Protein AF-A0ABD5YTL6-F1 (afdb_monomer_lite)

Organism: NCBI:txid2934937

Sequence (130 aa):
MRYIGEPEEQNTIDDRTFVSEPALDWDETNDEDESTNGDKDNDEQEQEQYRLVRLHEAFDVPARSTGDGTVIWLRPEIGRVAIHCDGVLESREAVVKPYGPPLDHVPGISGATMGESGDVINIIDVTTIA

Secondary structure (DSSP, 8-state):
----PPPP------TT-EEPPP---S----------------------EEEEEEHHHHTT---S-SS--EEEEPPTTT-SEEEEES----------BPPPTTGGG-TTEEEEEE-TTS-EEEEE-TTT--

Radius of gyration: 21.16 Å; chains: 1; bounding box: 42×50×65 Å

Foldseek 3Di:
DDDDDDPPPQPPPDQFKDQPPPPPPPPDDDDDDDDDDDDPPPPPPPRLIAGEAEPCVLVVHDAPDPRDWDWDADDPVLHSYIYTGRDDDDDDDFDFDADDPPCNPPFQFRHWGADPVRDIGTDTDPSRSD

Structure (mmCIF, N/CA/C/O backbone):
data_AF-A0ABD5YTL6-F1
#
_entry.id   AF-A0ABD5YTL6-F1
#
loop_
_atom_site.group_PDB
_atom_site.id
_atom_site.type_symbol
_atom_site.label_atom_id
_atom_site.label_alt_id
_atom_site.label_comp_id
_atom_site.label_asym_id
_atom_site.label_entity_id
_atom_site.label_seq_id
_atom_site.pdbx_PDB_ins_code
_atom_site.Cartn_x
_atom_site.Cartn_y
_atom_site.Cartn_z
_atom_site.occupancy
_atom_site.B_iso_or_equiv
_atom_site.auth_seq_id
_atom_site.auth_comp_id
_atom_site.auth_asym_id
_atom_site.auth_atom_id
_atom_site.pdbx_PDB_model_num
ATOM 1 N N . MET A 1 1 ? -25.910 -39.868 24.355 1.00 39.09 1 MET A N 1
ATOM 2 C CA . MET A 1 1 ? -24.709 -39.061 24.652 1.00 39.09 1 MET A CA 1
ATOM 3 C C . MET A 1 1 ? -24.845 -37.737 23.918 1.00 39.09 1 MET A C 1
ATOM 5 O O . MET A 1 1 ? -25.005 -37.764 22.707 1.00 39.09 1 MET A O 1
ATOM 9 N N . ARG A 1 2 ? -24.881 -36.614 24.645 1.00 39.00 2 ARG A N 1
ATOM 10 C CA . ARG A 1 2 ? -24.836 -35.251 24.094 1.00 39.00 2 ARG A CA 1
ATOM 11 C C . ARG A 1 2 ? -23.372 -34.834 23.978 1.00 39.00 2 ARG A C 1
ATOM 13 O O . ARG A 1 2 ? -22.655 -34.944 24.965 1.00 39.00 2 ARG A O 1
ATOM 20 N N . TYR A 1 3 ? -22.989 -34.317 22.821 1.00 30.56 3 TYR A N 1
ATOM 21 C CA . TYR A 1 3 ? -21.951 -33.300 22.703 1.00 30.56 3 TYR A CA 1
ATOM 22 C C . TYR A 1 3 ? -22.361 -32.415 21.523 1.00 30.56 3 TYR A C 1
ATOM 24 O O . TYR A 1 3 ? -22.370 -32.862 20.379 1.00 30.56 3 TYR A O 1
ATOM 32 N N . ILE A 1 4 ? -22.844 -31.217 21.842 1.00 41.31 4 ILE A N 1
ATOM 33 C CA . ILE A 1 4 ? -22.989 -30.111 20.900 1.00 41.31 4 ILE A CA 1
ATOM 34 C C . ILE A 1 4 ? -21.684 -29.330 21.039 1.00 41.31 4 ILE A C 1
ATOM 36 O O . ILE A 1 4 ? -21.439 -28.738 22.082 1.00 41.31 4 ILE A O 1
ATOM 40 N N . GLY A 1 5 ? -20.793 -29.461 20.060 1.00 31.86 5 GLY A N 1
ATOM 41 C CA . GLY A 1 5 ? -19.661 -28.550 19.937 1.00 31.86 5 GLY A CA 1
ATOM 42 C C . GLY A 1 5 ? -20.204 -27.257 19.354 1.00 31.86 5 GLY A C 1
ATOM 43 O O . GLY A 1 5 ? -20.795 -27.280 18.275 1.00 31.86 5 GLY A O 1
ATOM 44 N N . GLU A 1 6 ? -20.095 -26.172 20.107 1.00 38.91 6 GLU A N 1
ATOM 45 C CA . GLU A 1 6 ? -20.385 -24.829 19.616 1.00 38.91 6 GLU A CA 1
ATOM 46 C C . GLU A 1 6 ? -19.403 -24.524 18.471 1.00 38.91 6 GLU A C 1
ATOM 48 O O . GLU A 1 6 ? -18.220 -24.853 18.601 1.00 38.91 6 GLU A O 1
ATOM 53 N N . PRO A 1 7 ? -19.850 -23.991 17.319 1.00 38.16 7 PRO A N 1
ATOM 54 C CA . PRO A 1 7 ? -18.913 -23.532 16.308 1.00 38.16 7 PRO A CA 1
ATOM 55 C C . PRO A 1 7 ? -18.171 -22.323 16.875 1.00 38.16 7 PRO A C 1
ATOM 57 O O . PRO A 1 7 ? -18.798 -21.343 17.271 1.00 38.16 7 PRO A O 1
ATOM 60 N N . GLU A 1 8 ? -16.846 -22.442 16.933 1.00 39.31 8 GLU A N 1
ATOM 61 C CA . GLU A 1 8 ? -15.927 -21.388 17.351 1.00 39.31 8 GLU A CA 1
ATOM 62 C C . GLU A 1 8 ? -16.274 -20.085 16.627 1.00 39.31 8 GLU A C 1
ATOM 64 O O . GLU A 1 8 ? -16.332 -20.045 15.392 1.00 39.31 8 GLU A O 1
ATOM 69 N N . GLU A 1 9 ? -16.550 -19.043 17.412 1.00 38.19 9 GLU A N 1
ATOM 70 C CA . GLU A 1 9 ? -16.760 -17.683 16.936 1.00 38.19 9 GLU A CA 1
ATOM 71 C C . GLU A 1 9 ? -15.495 -17.245 16.195 1.00 38.19 9 GLU A C 1
ATOM 73 O O . GLU A 1 9 ? -14.500 -16.827 16.785 1.00 38.19 9 GLU A O 1
ATOM 78 N N . GLN A 1 10 ? -15.513 -17.390 14.870 1.00 40.44 10 GLN A N 1
ATOM 79 C CA . GLN A 1 10 ? -14.553 -16.739 13.997 1.00 40.44 10 GLN A CA 1
ATOM 80 C C . GLN A 1 10 ? -14.724 -15.244 14.217 1.00 40.44 10 GLN A C 1
ATOM 82 O O . GLN A 1 10 ? -15.732 -14.664 13.804 1.00 40.44 10 GLN A O 1
ATOM 87 N N . ASN A 1 11 ? -13.746 -14.665 14.917 1.00 35.75 11 ASN A N 1
ATOM 88 C CA . ASN A 1 11 ? -13.578 -13.239 15.132 1.00 35.75 11 ASN A CA 1
ATOM 89 C C . ASN A 1 11 ? -13.544 -12.550 13.764 1.00 35.75 11 ASN A C 1
ATOM 91 O O . ASN A 1 11 ? -12.500 -12.405 13.130 1.00 35.75 11 ASN A O 1
ATOM 95 N N . THR A 1 12 ? -14.732 -12.218 13.271 1.00 40.44 12 THR A N 1
ATOM 96 C CA . THR A 1 12 ? -14.931 -11.458 12.051 1.00 40.44 12 THR A CA 1
ATOM 97 C C 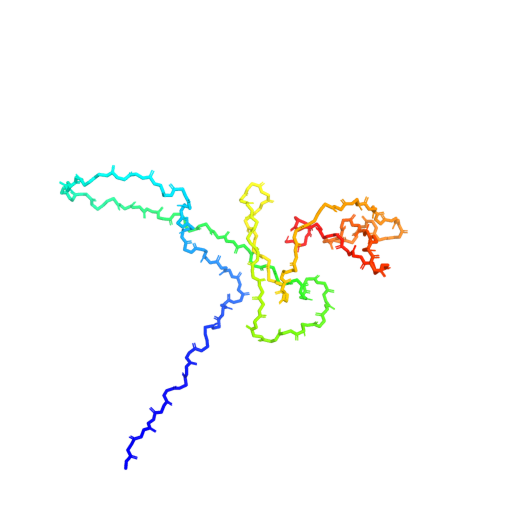. THR A 1 12 ? -14.497 -10.055 12.410 1.00 40.44 12 THR A C 1
ATOM 99 O O . THR A 1 12 ? -15.224 -9.332 13.083 1.00 40.44 12 THR A O 1
ATOM 102 N N . ILE A 1 13 ? -13.263 -9.717 12.046 1.00 50.19 13 ILE A N 1
ATOM 103 C CA . ILE A 1 13 ? -12.735 -8.368 12.195 1.00 50.19 13 ILE A CA 1
ATOM 104 C C . ILE A 1 13 ? -13.668 -7.445 11.400 1.00 50.19 13 ILE A C 1
ATOM 106 O O . ILE A 1 13 ? -13.694 -7.499 10.172 1.00 50.19 13 ILE A O 1
ATOM 110 N N . ASP A 1 14 ? -14.493 -6.679 12.117 1.00 45.34 14 ASP A N 1
ATOM 111 C CA . ASP A 1 14 ? -15.562 -5.857 11.550 1.00 45.34 14 ASP A CA 1
ATOM 112 C C . ASP A 1 14 ? -14.978 -4.733 10.671 1.00 45.34 14 ASP A C 1
ATOM 114 O O . ASP A 1 14 ? -14.021 -4.039 11.021 1.00 45.34 14 ASP A O 1
ATOM 118 N N . ASP A 1 15 ? -15.533 -4.598 9.470 1.00 49.56 15 ASP A N 1
ATOM 119 C CA . ASP A 1 15 ? -14.794 -4.254 8.248 1.00 49.56 15 ASP A CA 1
ATOM 120 C C . ASP A 1 15 ? -14.650 -2.749 7.957 1.00 49.56 15 ASP A C 1
ATOM 122 O O . ASP A 1 15 ? -14.483 -2.346 6.807 1.00 49.56 15 ASP A O 1
ATOM 126 N N . ARG A 1 16 ? -14.817 -1.863 8.948 1.00 47.94 16 ARG A N 1
ATOM 127 C CA . ARG A 1 16 ? -14.953 -0.419 8.642 1.00 47.94 16 ARG A CA 1
ATOM 128 C C . ARG A 1 16 ? -14.173 0.539 9.517 1.00 47.94 16 ARG A C 1
ATOM 130 O O . ARG A 1 16 ? -13.888 1.651 9.075 1.00 47.94 16 ARG A O 1
ATOM 137 N N . THR A 1 17 ? -13.811 0.160 10.732 1.00 49.75 17 THR A N 1
ATOM 138 C CA . THR A 1 17 ? -13.020 0.996 11.642 1.00 49.75 17 THR A CA 1
ATOM 139 C C . THR A 1 17 ? -12.480 0.077 12.718 1.00 49.75 17 THR A C 1
ATOM 141 O O . THR A 1 17 ? -13.267 -0.533 13.436 1.00 49.75 17 THR A O 1
ATOM 144 N N . PHE A 1 18 ? -11.158 -0.043 12.818 1.00 52.06 18 PHE A N 1
ATOM 145 C CA . PHE A 1 18 ? -10.565 -0.819 13.896 1.00 52.06 18 PHE A CA 1
ATOM 146 C C . PHE A 1 18 ? -10.195 0.150 15.016 1.00 52.06 18 PHE A C 1
ATOM 148 O O . PHE A 1 18 ? -9.409 1.080 14.817 1.00 52.06 18 PHE A O 1
ATOM 155 N N . VAL A 1 19 ? -10.808 -0.043 16.180 1.00 49.41 19 VAL A N 1
ATOM 15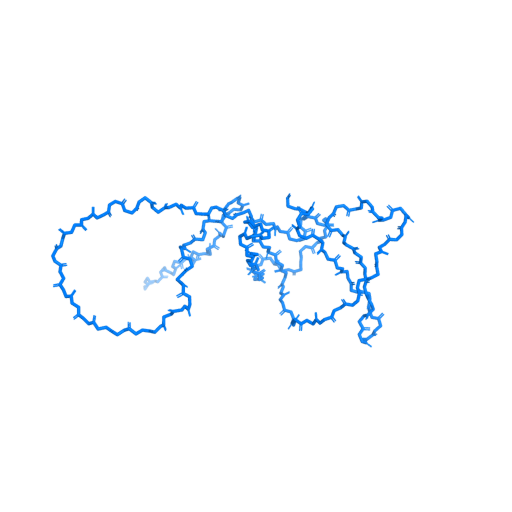6 C CA . VAL A 1 19 ? -10.395 0.634 17.407 1.00 49.41 19 VAL A CA 1
ATOM 157 C C . VAL A 1 19 ? -9.251 -0.198 17.955 1.00 49.41 19 VAL A C 1
ATOM 159 O O . VAL A 1 19 ? -9.460 -1.338 18.362 1.00 49.41 19 VAL A O 1
ATOM 162 N N . SER A 1 20 ? -8.028 0.319 17.895 1.00 45.56 20 SER A N 1
ATOM 163 C CA . SER A 1 20 ? -6.960 -0.267 18.695 1.00 45.56 20 SER A CA 1
ATOM 164 C C . SER A 1 20 ? -7.355 -0.085 20.159 1.00 45.56 20 SER A C 1
ATOM 166 O O . SER A 1 20 ? -7.533 1.052 20.599 1.00 45.56 20 SER A O 1
ATOM 168 N N . GLU A 1 21 ? -7.492 -1.182 20.911 1.00 48.56 21 GLU A N 1
ATOM 169 C CA . GLU A 1 21 ? -7.253 -1.119 22.357 1.00 48.56 21 GLU A CA 1
ATOM 170 C C . GLU A 1 21 ? -5.925 -0.376 22.544 1.00 48.56 21 GLU A C 1
ATOM 172 O O . GLU A 1 21 ? -5.019 -0.602 21.729 1.00 48.56 21 GLU A O 1
ATOM 177 N N . PRO A 1 22 ? -5.834 0.566 23.504 1.00 38.31 22 PRO A N 1
ATOM 178 C CA . PRO A 1 22 ? -4.664 1.420 23.641 1.00 38.31 22 PRO A CA 1
ATOM 179 C C . PRO A 1 22 ? -3.454 0.507 23.618 1.00 38.31 22 PRO A C 1
ATOM 181 O O . PRO A 1 22 ? -3.373 -0.425 24.421 1.00 38.31 22 PRO A O 1
ATOM 184 N N . ALA A 1 23 ? -2.598 0.691 22.610 1.00 46.34 23 ALA A N 1
ATOM 185 C CA . ALA A 1 23 ? -1.383 -0.082 22.504 1.00 46.34 23 ALA A CA 1
ATOM 186 C C . ALA A 1 23 ? -0.692 0.100 23.849 1.00 46.34 23 ALA A C 1
ATOM 188 O O . ALA A 1 23 ? -0.297 1.221 24.168 1.00 46.34 23 ALA A O 1
ATOM 189 N N . LEU A 1 24 ? -0.663 -0.963 24.663 1.00 42.59 24 LEU A N 1
ATOM 190 C CA . LEU A 1 24 ? 0.145 -0.990 25.868 1.00 42.59 24 LEU A CA 1
ATOM 191 C C . LEU A 1 24 ? 1.516 -0.534 25.405 1.00 42.59 24 LEU A C 1
ATOM 193 O O . LEU A 1 24 ? 2.115 -1.159 24.526 1.00 42.59 24 LEU A O 1
ATOM 197 N N . ASP A 1 25 ? 1.901 0.638 25.891 1.00 41.91 25 ASP A N 1
ATOM 198 C CA . ASP A 1 25 ? 3.180 1.248 25.621 1.00 41.91 25 ASP A CA 1
ATOM 199 C C . ASP A 1 25 ? 4.228 0.184 25.948 1.00 41.91 25 ASP A C 1
ATOM 201 O O . ASP A 1 25 ? 4.349 -0.242 27.093 1.00 41.91 25 ASP A O 1
ATOM 205 N N . TRP A 1 26 ? 4.928 -0.340 24.936 1.00 46.16 26 TRP A N 1
ATOM 206 C CA . TRP A 1 26 ? 5.927 -1.405 25.124 1.00 46.16 26 TRP A CA 1
ATOM 207 C C . TRP A 1 26 ? 7.196 -0.894 25.837 1.00 46.16 26 TRP A C 1
ATOM 209 O O . TRP A 1 26 ? 8.235 -1.553 25.807 1.00 46.16 26 TRP A O 1
ATOM 219 N N . ASP A 1 27 ? 7.109 0.256 26.503 1.00 39.00 27 ASP A N 1
ATOM 220 C CA . ASP A 1 27 ? 8.110 0.827 27.395 1.00 39.00 27 ASP A CA 1
ATOM 221 C C . ASP A 1 27 ? 7.784 0.493 28.866 1.00 39.00 27 ASP A C 1
ATOM 223 O O . ASP A 1 27 ? 7.821 1.337 29.755 1.00 39.00 27 ASP A O 1
ATOM 227 N N . GLU A 1 28 ? 7.455 -0.763 29.178 1.00 55.84 28 GLU A N 1
ATOM 228 C CA . GLU A 1 28 ? 7.427 -1.187 30.580 1.00 55.84 28 GLU A CA 1
ATOM 229 C C . GLU A 1 28 ? 8.830 -1.604 31.023 1.00 55.84 28 GLU A C 1
ATOM 231 O O . GLU A 1 28 ? 9.282 -2.712 30.732 1.00 55.84 28 GLU A O 1
ATOM 236 N N . THR A 1 29 ? 9.503 -0.768 31.821 1.00 48.47 29 THR A N 1
ATOM 237 C CA . THR A 1 29 ? 10.114 -1.276 33.063 1.00 48.47 29 THR A CA 1
ATOM 238 C C . THR A 1 29 ? 10.317 -0.172 34.107 1.00 48.47 29 THR A C 1
ATOM 240 O O . THR A 1 29 ? 11.087 0.761 33.875 1.00 48.47 29 THR A O 1
ATOM 243 N N . ASN A 1 30 ? 9.671 -0.328 35.269 1.00 40.53 30 ASN A N 1
ATOM 244 C CA . ASN A 1 30 ? 10.196 -0.236 36.652 1.00 40.53 30 ASN A CA 1
ATOM 245 C C . ASN A 1 30 ? 9.033 0.151 37.591 1.00 40.53 30 ASN A C 1
ATOM 247 O O . ASN A 1 30 ? 8.451 1.220 37.446 1.00 40.53 30 ASN A O 1
ATOM 251 N N . ASP A 1 31 ? 8.510 -0.794 38.375 1.00 52.97 31 ASP A N 1
ATOM 252 C CA . ASP A 1 31 ? 8.911 -1.106 39.767 1.00 52.97 31 ASP A CA 1
ATOM 253 C C . ASP A 1 31 ? 8.593 0.029 40.760 1.00 52.97 31 ASP A C 1
ATOM 255 O O . ASP A 1 31 ? 9.339 0.997 40.868 1.00 52.97 31 ASP A O 1
ATOM 259 N N . GLU A 1 32 ? 7.462 -0.095 41.467 1.00 47.88 32 GLU A N 1
ATOM 260 C CA . GLU A 1 32 ? 7.350 -0.221 42.936 1.00 47.88 32 GLU A CA 1
ATOM 261 C C . GLU A 1 32 ? 5.892 0.042 43.381 1.00 47.88 32 GLU A C 1
ATOM 263 O O . GLU A 1 32 ? 5.258 1.026 43.003 1.00 47.88 32 GLU A O 1
ATOM 268 N N . ASP A 1 33 ? 5.353 -0.888 44.177 1.00 54.91 33 ASP A N 1
ATOM 269 C CA . ASP A 1 33 ? 4.028 -0.842 44.802 1.00 54.91 33 ASP A CA 1
ATOM 270 C C . ASP A 1 33 ? 3.804 0.435 45.635 1.00 54.91 33 ASP A C 1
ATOM 272 O O . ASP A 1 33 ? 4.469 0.640 46.651 1.00 54.91 33 ASP A O 1
ATOM 276 N N . GLU A 1 34 ? 2.749 1.200 45.338 1.00 44.84 34 GLU A N 1
ATOM 277 C CA . GLU A 1 34 ? 2.068 1.995 46.365 1.00 44.84 34 GLU A CA 1
ATOM 278 C C . GLU A 1 34 ? 0.550 2.006 46.135 1.00 44.84 34 GLU A C 1
ATOM 280 O O . GLU A 1 34 ? 0.008 2.693 45.270 1.00 44.84 34 GLU A O 1
ATOM 285 N N . SER A 1 35 ? -0.161 1.216 46.946 1.00 51.09 35 SER A N 1
ATOM 286 C CA . SER A 1 35 ? -1.617 1.294 47.051 1.00 51.09 35 SER A CA 1
ATOM 287 C C . SER A 1 35 ? -2.025 2.674 47.561 1.00 51.09 35 SER A C 1
ATOM 289 O O . SER A 1 35 ? -1.875 2.966 48.748 1.00 51.09 35 SER A O 1
ATOM 291 N N . THR A 1 36 ? -2.632 3.485 46.696 1.00 42.06 36 THR A N 1
ATOM 292 C CA . THR A 1 36 ? -3.452 4.618 47.126 1.00 42.06 36 THR A CA 1
ATOM 293 C C . THR A 1 36 ? -4.879 4.505 46.607 1.00 42.06 36 THR A C 1
ATOM 295 O O . THR A 1 36 ? -5.196 3.942 45.564 1.00 42.06 36 THR A O 1
ATOM 298 N N . ASN A 1 37 ? -5.754 4.939 47.496 1.00 43.53 37 ASN A N 1
ATOM 299 C CA . ASN A 1 37 ? -7.177 4.713 47.552 1.00 43.53 37 ASN A CA 1
ATOM 300 C C . ASN A 1 37 ? -7.905 5.669 46.595 1.00 43.53 37 ASN A C 1
ATOM 302 O O . ASN A 1 37 ? -7.787 6.875 46.761 1.00 43.53 37 ASN A O 1
ATOM 306 N N . GLY A 1 38 ? -8.680 5.106 45.666 1.00 49.28 38 GLY A N 1
ATOM 307 C CA . GLY A 1 38 ? -9.840 5.695 44.990 1.00 49.28 38 GLY A CA 1
ATOM 308 C C . GLY A 1 38 ? -9.813 7.182 44.627 1.00 49.28 38 GLY A C 1
ATOM 309 O O . GLY A 1 38 ? -10.318 7.995 45.391 1.00 49.28 38 GLY A O 1
ATOM 310 N N . ASP A 1 39 ? -9.474 7.465 43.374 1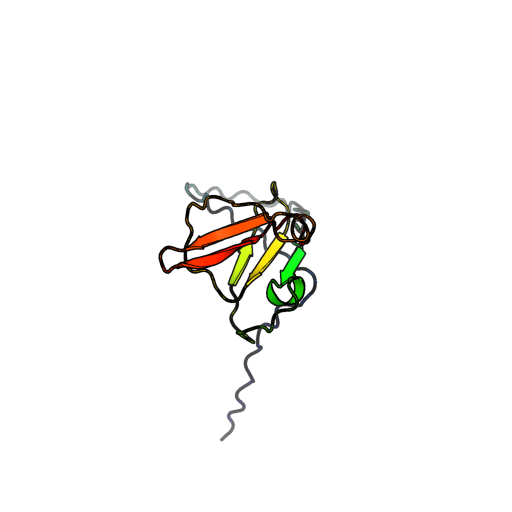.00 45.16 39 ASP A N 1
ATOM 311 C CA . ASP A 1 39 ? -10.292 8.338 42.538 1.00 45.16 39 ASP A CA 1
ATOM 312 C C . ASP A 1 39 ? -10.569 7.574 41.242 1.00 45.16 39 ASP A C 1
ATOM 314 O O . ASP A 1 39 ? -9.670 7.012 40.620 1.00 45.16 39 ASP A O 1
ATOM 318 N N . LYS A 1 40 ? -11.848 7.430 40.890 1.00 54.41 40 LYS A N 1
ATOM 319 C CA . LYS A 1 40 ? -12.217 6.931 39.564 1.00 54.41 40 LYS A CA 1
ATOM 320 C C . LYS A 1 40 ? -12.049 8.113 38.633 1.00 54.41 40 LYS A C 1
ATOM 322 O O . LYS A 1 40 ? -13.023 8.819 38.372 1.00 54.41 40 LYS A O 1
ATOM 327 N N . ASP A 1 41 ? -10.816 8.331 38.204 1.00 49.75 41 ASP A N 1
ATOM 328 C CA . ASP A 1 41 ? -10.554 9.183 37.067 1.00 49.75 41 ASP A CA 1
ATOM 329 C C . ASP A 1 41 ? -11.370 8.622 35.906 1.00 49.75 41 ASP A C 1
ATOM 331 O O . ASP A 1 41 ? -11.284 7.454 35.520 1.00 49.75 41 ASP A O 1
ATOM 335 N N . ASN A 1 42 ? -12.298 9.452 35.443 1.00 49.84 42 ASN A N 1
ATOM 336 C CA . ASN A 1 42 ? -12.957 9.267 34.172 1.00 49.84 42 ASN A CA 1
ATOM 337 C C . ASN A 1 42 ? -11.879 9.535 33.123 1.00 49.84 42 ASN A C 1
ATOM 339 O O . ASN A 1 42 ? -11.811 10.635 32.579 1.00 49.84 42 ASN A O 1
ATOM 343 N N . ASP A 1 43 ? -10.993 8.558 32.928 1.00 52.38 43 ASP A N 1
ATOM 344 C CA . ASP A 1 43 ? -10.148 8.476 31.752 1.00 52.38 43 ASP A CA 1
ATOM 345 C C . ASP A 1 43 ? -11.114 8.339 30.581 1.00 52.38 43 ASP A C 1
ATOM 347 O O . ASP A 1 43 ? -11.568 7.246 30.227 1.00 52.38 43 ASP A O 1
ATOM 351 N N . GLU A 1 44 ? -11.509 9.487 30.035 1.00 50.44 44 GLU A N 1
ATOM 352 C CA . GLU A 1 44 ? -12.095 9.610 28.715 1.00 50.44 44 GLU A CA 1
ATOM 353 C C . GLU A 1 44 ? -11.047 9.051 27.758 1.00 50.44 44 GLU A C 1
ATOM 355 O O . GLU A 1 44 ? -10.216 9.779 27.228 1.00 50.44 44 GLU A O 1
ATOM 360 N N . GLN A 1 45 ? -11.019 7.722 27.625 1.00 52.19 45 GLN A N 1
ATOM 361 C CA . GLN A 1 45 ? -10.110 7.047 26.725 1.00 52.19 45 GLN A CA 1
ATOM 362 C C . GLN A 1 45 ? -10.444 7.560 25.334 1.00 52.19 45 GLN A C 1
ATOM 364 O O . GLN A 1 45 ? -11.481 7.211 24.759 1.00 52.19 45 GLN A O 1
ATOM 369 N N . GLU A 1 46 ? -9.600 8.455 24.830 1.00 53.75 46 GLU A N 1
ATOM 370 C CA . GLU A 1 46 ? -9.656 8.920 23.461 1.00 53.75 46 GLU A CA 1
ATOM 371 C C . GLU A 1 46 ? -9.435 7.681 22.598 1.00 53.75 46 GLU A C 1
ATOM 373 O O . GLU A 1 46 ? -8.318 7.201 22.431 1.00 53.75 46 GLU A O 1
ATOM 378 N N . GLN A 1 47 ? -10.532 7.091 22.121 1.00 58.94 47 GLN A N 1
ATOM 379 C CA . GLN A 1 47 ? -10.479 5.968 21.199 1.00 58.94 47 GLN A CA 1
ATOM 380 C C . GLN A 1 47 ? -9.826 6.480 19.921 1.00 58.94 47 GLN A C 1
ATOM 382 O O . GLN A 1 47 ? -10.467 7.115 19.080 1.00 58.94 47 GLN A O 1
ATOM 387 N N . GLU A 1 48 ? -8.527 6.250 19.798 1.00 68.38 48 GLU A N 1
ATOM 388 C CA . GLU A 1 48 ? -7.769 6.631 18.624 1.00 68.38 48 GLU A CA 1
ATOM 389 C C . GLU A 1 48 ? -8.184 5.715 17.471 1.00 68.38 48 GLU A C 1
ATOM 391 O O . GLU A 1 48 ? -7.799 4.552 17.381 1.00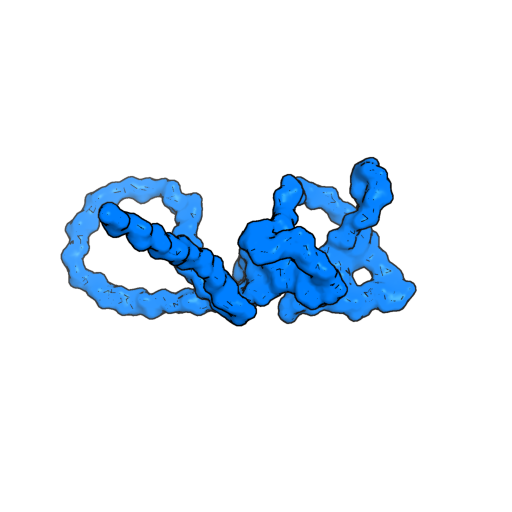 68.38 48 GLU A O 1
ATOM 396 N N . GLN A 1 49 ? -9.049 6.233 16.599 1.00 76.88 49 GLN A N 1
ATOM 397 C CA . GLN A 1 49 ? -9.583 5.469 15.478 1.00 76.88 49 GLN A CA 1
ATOM 398 C C . GLN A 1 49 ? -8.532 5.337 14.377 1.00 76.88 49 GLN A C 1
ATOM 400 O O . GLN A 1 49 ? -8.054 6.341 13.839 1.00 76.88 49 GLN A O 1
ATOM 405 N N . TYR A 1 50 ? -8.221 4.097 14.001 1.00 83.75 50 TYR A N 1
ATOM 406 C CA . TYR A 1 50 ? -7.403 3.795 12.833 1.00 83.75 50 TYR A CA 1
ATOM 407 C C . TYR A 1 50 ? -8.296 3.419 11.649 1.00 83.75 50 TYR A C 1
ATOM 409 O O . TYR A 1 50 ? -9.209 2.592 11.751 1.00 83.75 50 TYR A O 1
ATOM 417 N N . ARG A 1 51 ? -8.011 4.011 10.486 1.00 86.50 51 ARG A N 1
ATOM 418 C CA . ARG A 1 51 ? -8.614 3.588 9.218 1.00 86.50 51 ARG A CA 1
ATOM 419 C C . ARG A 1 51 ? -7.956 2.283 8.781 1.00 86.50 51 ARG A C 1
ATOM 421 O O . ARG A 1 51 ? -6.754 2.268 8.535 1.00 86.50 51 ARG A O 1
ATOM 428 N N . LEU A 1 52 ? -8.734 1.214 8.641 1.00 87.75 52 LEU A N 1
ATOM 429 C CA . LEU A 1 52 ? -8.248 -0.040 8.068 1.00 87.75 52 LEU A CA 1
ATOM 430 C C . LEU A 1 52 ? -8.304 0.031 6.536 1.00 87.75 52 LEU A C 1
ATOM 432 O O . LEU A 1 52 ? -9.369 0.238 5.963 1.00 87.75 52 LEU A O 1
ATOM 436 N N . VAL A 1 53 ? -7.162 -0.156 5.879 1.00 89.19 53 VAL A N 1
ATOM 437 C CA . VAL A 1 53 ? -7.030 -0.234 4.421 1.00 89.19 53 VAL A CA 1
ATOM 438 C C . VAL A 1 53 ? -6.670 -1.664 4.038 1.00 89.19 53 VAL A C 1
ATOM 440 O O . VAL A 1 53 ? -5.617 -2.180 4.418 1.00 89.19 53 VAL A O 1
ATOM 443 N N . ARG A 1 54 ? -7.534 -2.315 3.256 1.00 88.12 54 ARG A N 1
ATOM 444 C CA . ARG A 1 54 ? -7.267 -3.638 2.683 1.00 88.12 54 ARG A CA 1
ATOM 445 C C . ARG A 1 54 ? -6.486 -3.480 1.386 1.00 88.12 54 ARG A C 1
ATOM 447 O O . ARG A 1 54 ? -7.012 -2.973 0.400 1.00 88.12 54 ARG A O 1
ATOM 454 N N . LEU A 1 55 ? -5.234 -3.938 1.371 1.00 89.44 55 LEU A N 1
ATOM 455 C CA . LEU A 1 55 ? -4.335 -3.713 0.237 1.00 89.44 55 LEU A CA 1
ATOM 456 C C . LEU A 1 55 ? -4.861 -4.331 -1.065 1.00 89.44 55 LEU A C 1
ATOM 458 O O . LEU A 1 55 ? -4.726 -3.741 -2.133 1.00 89.44 55 LEU A O 1
ATOM 462 N N . HIS A 1 56 ? -5.486 -5.507 -0.969 1.00 88.62 56 HIS A N 1
ATOM 463 C CA . HIS A 1 56 ? -6.046 -6.191 -2.130 1.00 88.62 56 HIS A CA 1
ATOM 464 C C . HIS A 1 56 ? -7.219 -5.419 -2.754 1.00 88.62 56 HIS A C 1
ATOM 466 O O . HIS A 1 56 ? -7.304 -5.322 -3.972 1.00 88.62 56 HIS A O 1
ATOM 472 N N . GLU A 1 57 ? -8.081 -4.811 -1.933 1.00 89.00 57 GLU A N 1
ATOM 473 C CA . GLU A 1 57 ? -9.202 -3.991 -2.412 1.00 89.00 57 GLU A CA 1
ATOM 474 C C . GLU A 1 57 ? -8.714 -2.671 -2.992 1.00 89.00 57 GLU A C 1
ATOM 476 O O . GLU A 1 57 ? -9.145 -2.270 -4.069 1.00 89.00 57 GLU A O 1
ATOM 481 N N . ALA A 1 58 ? -7.773 -2.020 -2.307 1.00 88.69 58 ALA A N 1
ATOM 482 C CA . ALA A 1 58 ? -7.255 -0.725 -2.721 1.00 88.69 58 ALA A CA 1
ATOM 483 C C . ALA A 1 58 ? -6.540 -0.767 -4.084 1.00 88.69 58 ALA A C 1
ATOM 485 O O . ALA A 1 58 ? -6.537 0.226 -4.809 1.00 88.69 58 ALA A O 1
ATOM 486 N N . PHE A 1 59 ? -5.970 -1.919 -4.449 1.00 88.00 59 PHE A N 1
ATOM 487 C CA . PHE A 1 59 ? -5.315 -2.140 -5.740 1.00 88.00 59 PHE A CA 1
ATOM 488 C C . PHE A 1 59 ? -6.127 -2.978 -6.734 1.00 88.00 59 PHE A C 1
ATOM 490 O O . PHE A 1 59 ? -5.601 -3.303 -7.797 1.00 88.00 59 PHE A O 1
ATOM 497 N N . ASP A 1 60 ? -7.379 -3.322 -6.414 1.00 88.56 60 ASP A N 1
ATOM 498 C CA . ASP A 1 60 ? -8.238 -4.188 -7.239 1.00 88.56 60 ASP A CA 1
ATOM 499 C C . ASP A 1 60 ? -7.537 -5.495 -7.666 1.00 88.56 60 ASP A C 1
ATOM 501 O O . ASP A 1 60 ? -7.578 -5.935 -8.817 1.00 88.56 60 ASP A O 1
ATOM 505 N N . VAL A 1 61 ? -6.829 -6.115 -6.719 1.00 86.94 61 VAL A N 1
ATOM 506 C CA . VAL A 1 61 ? -6.162 -7.405 -6.913 1.00 86.94 61 VAL A CA 1
ATOM 507 C C . VAL A 1 61 ? -6.897 -8.499 -6.140 1.00 86.94 61 VAL A C 1
ATOM 509 O O . VAL A 1 61 ? -7.428 -8.257 -5.055 1.00 86.94 61 VAL A O 1
ATOM 512 N N . PRO A 1 62 ? -6.943 -9.736 -6.662 1.00 85.50 62 PRO A N 1
ATOM 513 C CA . PRO A 1 62 ? -7.587 -10.830 -5.954 1.00 85.50 62 PRO A CA 1
ATOM 514 C C . PRO A 1 62 ? -6.840 -11.132 -4.651 1.00 85.50 62 PRO A C 1
ATOM 516 O O . PRO A 1 62 ? -5.623 -11.332 -4.661 1.00 85.50 62 PRO A O 1
ATOM 519 N N . ALA A 1 63 ? -7.578 -11.213 -3.543 1.00 78.38 63 ALA A N 1
ATOM 520 C CA . ALA A 1 63 ? -7.032 -11.671 -2.271 1.00 78.38 63 ALA A CA 1
ATOM 521 C C . ALA A 1 63 ? -6.497 -13.104 -2.415 1.00 78.38 63 ALA A C 1
ATOM 523 O O . ALA A 1 63 ? -7.177 -13.973 -2.973 1.00 78.38 63 ALA A O 1
ATOM 524 N N . ARG A 1 64 ? -5.282 -13.365 -1.916 1.00 70.44 64 ARG A N 1
ATOM 525 C CA . ARG A 1 64 ? -4.713 -14.723 -1.905 1.00 70.44 64 ARG A CA 1
ATOM 526 C C . ARG A 1 64 ? -5.144 -15.537 -0.686 1.00 70.44 64 ARG A C 1
ATOM 528 O O . ARG A 1 64 ? -5.171 -16.761 -0.782 1.00 70.44 64 ARG A O 1
ATOM 535 N N . SER A 1 65 ? -5.480 -14.880 0.425 1.00 63.84 65 SER A N 1
ATOM 536 C CA . SER A 1 65 ? -5.914 -15.501 1.683 1.00 63.84 65 SER A CA 1
ATOM 537 C C . SER A 1 65 ? -7.289 -14.967 2.094 1.00 63.84 65 SER A C 1
ATOM 539 O O . SER A 1 65 ? -7.527 -13.764 2.052 1.00 63.84 65 SER A O 1
ATOM 541 N N . THR A 1 66 ? -8.212 -15.859 2.468 1.00 58.53 66 THR A N 1
ATOM 542 C CA . THR A 1 66 ? -9.579 -15.505 2.910 1.00 58.53 66 THR A CA 1
ATOM 543 C C . THR A 1 66 ? -9.704 -15.428 4.440 1.00 58.53 66 THR A C 1
ATOM 545 O O . THR A 1 66 ? -10.800 -15.191 4.932 1.00 58.53 66 THR A O 1
ATOM 548 N N . GLY A 1 67 ? -8.624 -15.624 5.209 1.00 56.62 67 GLY A N 1
ATOM 549 C CA . GLY A 1 67 ? -8.738 -15.733 6.675 1.00 56.62 67 GLY A CA 1
ATOM 550 C C . GLY A 1 67 ? -7.554 -15.224 7.491 1.00 56.62 67 GLY A C 1
ATOM 551 O O . GLY A 1 67 ? -7.778 -14.611 8.527 1.00 56.62 67 GLY A O 1
ATOM 552 N N . ASP A 1 68 ? -6.322 -15.381 7.002 1.00 67.62 68 ASP A N 1
ATOM 553 C CA . ASP A 1 68 ? -5.121 -15.060 7.782 1.00 67.62 68 ASP A CA 1
ATOM 554 C C . ASP A 1 68 ? -4.278 -14.041 7.011 1.00 67.62 68 ASP A C 1
ATOM 556 O O . ASP A 1 68 ? -3.436 -14.407 6.189 1.00 67.62 68 ASP A O 1
ATOM 560 N N . GLY A 1 69 ? -4.575 -12.757 7.194 1.00 76.88 69 GLY A N 1
ATOM 561 C CA . GLY A 1 69 ? -3.741 -11.655 6.719 1.00 76.88 69 GLY A CA 1
ATOM 562 C C . GLY A 1 69 ? -2.995 -10.997 7.876 1.00 76.88 69 GLY A C 1
ATOM 563 O O . GLY A 1 69 ? -3.336 -11.164 9.045 1.00 76.88 69 GLY A O 1
ATOM 564 N N . THR A 1 70 ? -1.949 -10.240 7.565 1.00 87.31 70 THR A N 1
ATOM 565 C CA . THR A 1 70 ? -1.204 -9.444 8.546 1.00 87.31 70 THR A CA 1
ATOM 566 C C . THR A 1 70 ? -1.674 -7.995 8.510 1.00 87.31 70 THR A C 1
ATOM 568 O O . THR A 1 70 ? -1.749 -7.394 7.436 1.00 87.31 70 THR A O 1
ATOM 571 N N . VAL A 1 71 ? -1.945 -7.419 9.685 1.00 89.50 71 VAL A N 1
ATOM 572 C CA . VAL A 1 71 ? -2.251 -5.991 9.840 1.00 89.50 71 VAL A CA 1
ATOM 573 C C . VAL A 1 71 ? -0.999 -5.237 10.286 1.00 89.50 71 VAL A C 1
ATOM 575 O O . VAL A 1 71 ? -0.389 -5.575 11.298 1.00 89.50 71 VAL A O 1
ATOM 578 N N . ILE A 1 72 ? -0.620 -4.211 9.527 1.00 89.19 72 ILE A N 1
ATOM 579 C CA . ILE A 1 72 ? 0.510 -3.322 9.809 1.00 89.19 72 ILE A CA 1
ATOM 580 C C . ILE A 1 72 ? -0.036 -1.975 10.272 1.00 89.19 72 ILE A C 1
ATOM 582 O O . ILE A 1 72 ? -0.800 -1.336 9.552 1.00 89.19 72 ILE A O 1
ATOM 586 N N . TRP A 1 73 ? 0.387 -1.523 11.447 1.00 88.94 73 TRP A N 1
ATOM 587 C CA . TRP A 1 73 ? -0.009 -0.236 12.012 1.00 88.94 73 TRP A CA 1
ATOM 588 C C . TRP A 1 73 ? 0.998 0.837 11.619 1.00 88.94 73 TRP A C 1
ATOM 590 O O . TRP A 1 73 ? 2.198 0.686 11.863 1.00 88.94 73 TRP A O 1
ATOM 600 N N . LEU A 1 74 ? 0.525 1.918 11.002 1.00 86.81 74 LEU A N 1
ATOM 601 C CA . LEU A 1 74 ? 1.361 3.092 10.794 1.00 86.81 74 LEU A CA 1
ATOM 602 C C . LEU A 1 74 ? 1.421 3.915 12.073 1.00 86.81 74 LEU A C 1
ATOM 604 O O . LEU A 1 74 ? 0.458 3.992 12.835 1.00 86.81 74 LEU A O 1
ATOM 608 N N . ARG A 1 75 ? 2.569 4.555 12.290 1.00 84.06 75 ARG A N 1
ATOM 609 C CA . ARG A 1 75 ?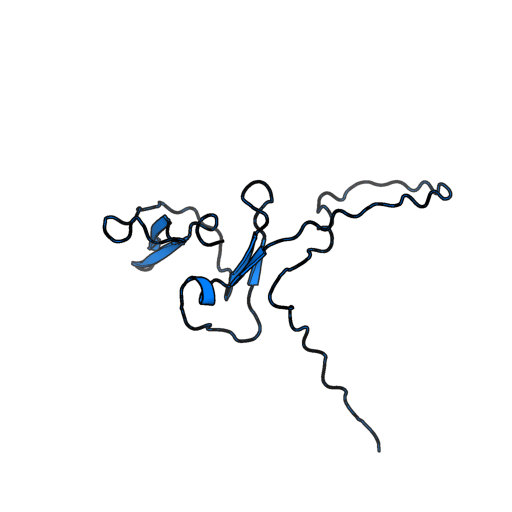 2.715 5.488 13.402 1.00 84.06 75 ARG A CA 1
ATOM 610 C C . ARG A 1 75 ? 1.779 6.689 13.194 1.00 84.06 75 ARG A C 1
ATOM 612 O O . ARG A 1 75 ? 1.647 7.149 12.051 1.00 84.06 75 ARG A O 1
ATOM 619 N N . PRO A 1 76 ? 1.165 7.226 14.260 1.00 82.88 76 PRO A N 1
ATOM 620 C CA . PRO A 1 76 ? 0.163 8.284 14.152 1.00 82.88 76 PRO A CA 1
ATOM 621 C C . PRO A 1 76 ? 0.682 9.557 13.466 1.00 82.88 76 PRO A C 1
ATOM 623 O O . PRO A 1 76 ? -0.111 10.271 12.857 1.00 82.88 76 PRO A O 1
ATOM 626 N N . GLU A 1 77 ? 1.994 9.823 13.485 1.00 83.75 77 GLU A N 1
ATOM 627 C CA . GLU A 1 77 ? 2.607 10.977 12.811 1.00 83.75 77 GLU A CA 1
ATOM 628 C C . GLU A 1 77 ? 2.610 10.852 11.279 1.00 83.75 77 GLU A C 1
ATOM 630 O O . GLU A 1 77 ? 2.652 11.860 10.577 1.00 83.75 77 GLU A O 1
ATOM 635 N N . ILE A 1 78 ? 2.578 9.621 10.757 1.00 79.50 78 ILE A N 1
ATOM 636 C CA . ILE A 1 78 ? 2.493 9.318 9.317 1.00 79.50 78 ILE A CA 1
ATOM 637 C C . ILE A 1 78 ? 1.021 9.214 8.892 1.00 79.50 78 ILE A C 1
ATOM 639 O O . ILE A 1 78 ? 0.664 9.535 7.759 1.00 79.50 78 ILE A O 1
ATOM 643 N N . GLY A 1 79 ? 0.165 8.789 9.819 1.00 81.25 79 GLY A N 1
ATOM 644 C CA . GLY A 1 79 ? -1.279 8.717 9.668 1.00 81.25 79 GLY A CA 1
ATOM 645 C C . GLY A 1 79 ? -1.860 7.611 10.542 1.00 81.25 79 GLY A C 1
ATOM 646 O O . GLY A 1 79 ? -1.235 6.574 10.748 1.00 81.25 79 GLY A O 1
ATOM 647 N N . ARG A 1 80 ? -3.088 7.806 11.034 1.00 86.50 80 ARG A N 1
ATOM 648 C CA . ARG A 1 80 ? -3.833 6.783 11.787 1.00 86.50 80 ARG A CA 1
ATOM 649 C C . ARG A 1 80 ? -4.431 5.748 10.831 1.00 86.50 80 ARG A C 1
ATOM 651 O O . ARG A 1 80 ? -5.638 5.717 10.593 1.00 86.50 80 ARG A O 1
ATOM 658 N N . VAL A 1 81 ? -3.562 4.947 10.219 1.00 87.69 81 VAL A N 1
ATOM 659 C CA . VAL A 1 81 ? -3.917 3.941 9.211 1.00 87.69 81 VAL A CA 1
ATOM 660 C C . VAL A 1 81 ? -3.360 2.579 9.615 1.00 87.69 81 VAL A C 1
ATOM 662 O O . VAL A 1 81 ? -2.200 2.455 10.005 1.00 87.69 81 VAL A O 1
ATOM 665 N N . ALA A 1 82 ? -4.194 1.554 9.495 1.00 90.44 82 ALA A N 1
ATOM 666 C CA . ALA A 1 82 ? -3.824 0.153 9.601 1.00 90.44 82 ALA A CA 1
ATOM 667 C C . ALA A 1 82 ? -3.943 -0.489 8.213 1.00 90.44 82 ALA A C 1
ATOM 669 O O . ALA A 1 82 ? -4.919 -0.255 7.507 1.00 90.44 82 ALA A O 1
ATOM 670 N N . ILE A 1 83 ? -2.966 -1.289 7.799 1.00 89.25 83 ILE A N 1
ATOM 671 C CA . ILE A 1 83 ? -2.924 -1.905 6.469 1.00 89.25 83 ILE A CA 1
ATOM 672 C C . ILE A 1 83 ? -3.056 -3.409 6.617 1.00 89.25 83 ILE A C 1
ATOM 674 O O . ILE A 1 83 ? -2.179 -4.048 7.187 1.00 89.25 83 ILE A O 1
ATOM 678 N N . HIS A 1 84 ? -4.114 -3.980 6.056 1.00 91.06 84 HIS A N 1
ATOM 679 C CA . HIS A 1 84 ? -4.269 -5.423 5.945 1.00 91.06 84 HIS A CA 1
ATOM 680 C C . HIS A 1 84 ? -3.629 -5.926 4.644 1.00 91.06 84 HIS A C 1
ATOM 682 O O . HIS A 1 84 ? -4.022 -5.518 3.546 1.00 91.06 84 HIS A O 1
ATOM 688 N N . CYS A 1 85 ? -2.665 -6.835 4.762 1.00 89.31 85 CYS A N 1
ATOM 689 C CA . CYS A 1 85 ? -1.960 -7.485 3.658 1.00 89.31 85 CYS A CA 1
ATOM 690 C C . CYS A 1 85 ? -1.940 -9.009 3.845 1.00 89.31 85 CYS A C 1
ATOM 692 O O . CYS A 1 85 ? -2.265 -9.505 4.918 1.00 89.31 85 CYS A O 1
ATOM 694 N N . ASP A 1 86 ? -1.546 -9.768 2.820 1.00 89.06 86 ASP A N 1
ATOM 695 C CA . ASP A 1 86 ? -1.492 -11.236 2.928 1.00 89.06 86 ASP A CA 1
ATOM 696 C C . ASP A 1 86 ? -0.404 -11.715 3.912 1.00 89.06 86 ASP A C 1
ATOM 698 O O . ASP A 1 86 ? -0.539 -12.764 4.532 1.00 89.06 86 ASP A O 1
ATOM 702 N N . GLY A 1 87 ? 0.686 -10.957 4.066 1.00 88.38 87 GLY A N 1
ATOM 703 C CA . GLY A 1 87 ? 1.791 -11.301 4.955 1.00 88.38 87 GLY A CA 1
ATOM 704 C C . GLY A 1 87 ? 2.969 -10.337 4.843 1.00 88.38 87 GLY A C 1
ATOM 705 O O . GLY A 1 87 ? 3.117 -9.627 3.847 1.00 88.38 87 GLY A O 1
ATOM 706 N N . VAL A 1 88 ? 3.833 -10.340 5.860 1.00 88.94 88 VAL A N 1
ATOM 707 C CA . VAL A 1 88 ? 5.087 -9.572 5.883 1.00 88.94 88 VAL A CA 1
ATOM 708 C C . VAL A 1 88 ? 6.262 -10.534 5.766 1.00 88.94 88 VAL A C 1
ATOM 710 O O . VAL A 1 88 ? 6.377 -11.474 6.545 1.00 88.94 88 VAL A O 1
ATOM 713 N N . LEU A 1 89 ? 7.134 -10.297 4.785 1.00 88.19 89 LEU A N 1
ATOM 714 C CA . LEU A 1 89 ? 8.320 -11.127 4.565 1.00 88.19 89 LEU A CA 1
ATOM 715 C C . LEU A 1 89 ? 9.512 -10.620 5.381 1.00 88.19 89 LEU A C 1
ATOM 717 O O . LEU A 1 89 ? 10.039 -11.335 6.225 1.00 88.19 89 LEU A O 1
ATOM 721 N N . GLU A 1 90 ? 9.934 -9.381 5.128 1.00 87.75 90 GLU A N 1
ATOM 722 C CA . GLU A 1 90 ? 11.072 -8.745 5.792 1.00 87.75 90 GLU A CA 1
ATOM 723 C C . GLU A 1 90 ? 11.040 -7.224 5.597 1.00 87.75 90 GLU A C 1
ATOM 725 O O . GLU A 1 90 ? 10.388 -6.717 4.680 1.00 87.75 90 GLU A O 1
ATOM 730 N N . SER A 1 91 ? 11.801 -6.506 6.422 1.00 89.50 91 SER A N 1
ATOM 731 C CA . SER A 1 91 ? 12.110 -5.092 6.213 1.00 89.50 91 SER A CA 1
ATOM 732 C C . SER A 1 91 ? 13.447 -4.961 5.489 1.00 89.50 91 SER A C 1
ATOM 734 O O . SER A 1 91 ? 14.431 -5.574 5.899 1.00 89.50 91 SER A O 1
ATOM 736 N N . ARG A 1 92 ? 13.498 -4.139 4.439 1.00 87.44 92 ARG A N 1
ATOM 737 C CA . ARG A 1 92 ? 14.717 -3.893 3.658 1.00 87.44 92 ARG A CA 1
ATOM 738 C C . ARG A 1 92 ? 14.815 -2.437 3.222 1.00 87.44 92 ARG A C 1
ATOM 740 O O . ARG A 1 92 ? 13.798 -1.774 3.030 1.00 87.44 92 ARG A O 1
ATOM 747 N N . GLU A 1 93 ? 16.037 -1.968 3.003 1.00 87.69 93 GLU A N 1
ATOM 748 C CA . GLU A 1 93 ? 16.270 -0.699 2.315 1.00 87.69 93 GLU A CA 1
ATOM 749 C C . GLU A 1 93 ? 16.036 -0.878 0.808 1.00 87.69 93 GLU A C 1
ATOM 751 O O . GLU A 1 93 ? 16.450 -1.877 0.216 1.00 87.69 93 GLU A O 1
ATOM 756 N N . ALA A 1 94 ? 15.359 0.082 0.179 1.00 87.38 94 ALA A N 1
ATOM 757 C CA . ALA A 1 94 ? 15.059 0.047 -1.245 1.00 87.38 94 ALA A CA 1
ATOM 758 C C . ALA A 1 94 ? 15.324 1.408 -1.892 1.00 87.38 94 ALA A C 1
ATOM 760 O O . ALA A 1 94 ? 14.940 2.453 -1.370 1.00 87.38 94 ALA A O 1
ATOM 761 N N . VAL A 1 95 ? 15.929 1.392 -3.082 1.00 90.31 95 VAL A N 1
ATOM 762 C CA . VAL A 1 95 ? 16.001 2.585 -3.931 1.00 90.31 95 VAL A CA 1
ATOM 763 C C . VAL A 1 95 ? 14.698 2.698 -4.706 1.00 90.31 95 VAL A C 1
ATOM 765 O O . VAL A 1 95 ? 14.395 1.837 -5.537 1.00 90.31 95 VAL A O 1
ATOM 768 N N . VAL A 1 96 ? 13.965 3.784 -4.470 1.00 90.38 96 VAL A N 1
ATOM 769 C CA . VAL A 1 96 ? 12.747 4.102 -5.218 1.00 90.38 96 VAL A CA 1
ATOM 770 C C . VAL A 1 96 ? 13.124 4.597 -6.611 1.00 90.38 96 VAL A C 1
ATOM 772 O O . VAL A 1 96 ? 13.817 5.608 -6.762 1.00 90.38 96 VAL A O 1
ATOM 775 N N . LYS A 1 97 ? 12.664 3.897 -7.649 1.00 91.12 97 LYS A N 1
ATOM 776 C CA . LYS A 1 97 ? 12.583 4.453 -9.001 1.00 91.12 97 LYS A CA 1
ATOM 777 C C . LYS A 1 97 ? 11.144 4.910 -9.212 1.00 91.12 97 LYS A C 1
ATOM 779 O O . LYS A 1 97 ? 10.279 4.047 -9.373 1.00 91.12 97 LYS A O 1
ATOM 784 N N . PRO A 1 98 ? 10.868 6.225 -9.161 1.00 86.50 98 PRO A N 1
ATOM 785 C CA . PRO A 1 98 ? 9.517 6.706 -9.385 1.00 86.50 98 PRO A CA 1
ATOM 786 C C . PRO A 1 98 ? 9.071 6.284 -10.778 1.00 86.50 98 PRO A C 1
ATOM 788 O O . PRO A 1 98 ? 9.870 6.262 -11.724 1.00 86.50 98 PRO A O 1
ATOM 791 N N . TYR A 1 99 ? 7.799 5.928 -10.897 1.00 86.06 99 TYR A N 1
ATOM 792 C CA . TYR A 1 99 ? 7.241 5.657 -12.206 1.00 86.06 99 TYR A CA 1
ATOM 793 C C . TYR A 1 99 ? 7.244 6.934 -13.044 1.00 86.06 99 TYR A C 1
ATOM 795 O O . TYR A 1 99 ? 6.984 8.027 -12.547 1.00 86.06 99 TYR A O 1
ATOM 803 N N . GLY A 1 100 ? 7.584 6.789 -14.323 1.00 82.75 100 GLY A N 1
ATOM 804 C CA . GLY A 1 100 ? 7.407 7.861 -15.291 1.00 82.75 100 GLY A CA 1
ATOM 805 C C . GLY A 1 100 ? 5.955 7.936 -15.774 1.00 82.75 100 GLY A C 1
ATOM 806 O O . GLY A 1 100 ? 5.180 6.996 -15.559 1.00 82.75 100 GLY A O 1
ATOM 807 N N . PRO A 1 101 ? 5.598 9.008 -16.497 1.00 78.19 101 PRO A N 1
ATOM 808 C CA . PRO A 1 101 ? 4.309 9.102 -17.165 1.00 78.19 101 PRO A CA 1
ATOM 809 C C . PRO A 1 101 ? 4.013 7.854 -18.015 1.00 78.19 101 PRO A C 1
ATOM 811 O O . PRO A 1 101 ? 4.910 7.378 -18.723 1.00 78.19 101 PRO A O 1
ATOM 814 N N . PRO A 1 102 ? 2.776 7.317 -17.980 1.00 80.12 102 PRO A N 1
ATOM 815 C CA . PRO A 1 102 ? 1.572 7.873 -17.339 1.00 80.12 102 PRO A CA 1
ATOM 816 C C . PRO A 1 102 ? 1.304 7.375 -15.902 1.00 80.12 102 PRO A C 1
ATOM 818 O O . PRO A 1 102 ? 0.227 7.619 -15.365 1.00 80.12 102 PRO A O 1
ATOM 821 N N . LEU A 1 103 ? 2.219 6.603 -15.309 1.00 75.69 103 LEU A N 1
ATOM 822 C CA . LEU A 1 103 ? 2.000 5.925 -14.024 1.00 75.69 103 LEU A CA 1
ATOM 823 C C . LEU A 1 103 ? 2.410 6.775 -12.807 1.00 75.69 103 LEU A C 1
ATOM 825 O O . LEU A 1 103 ? 2.254 6.339 -11.672 1.00 75.69 103 LEU A O 1
ATOM 829 N N . ASP A 1 104 ? 2.898 7.991 -13.035 1.00 76.38 104 ASP A N 1
ATOM 830 C CA . ASP A 1 104 ? 3.316 8.963 -12.019 1.00 76.38 104 ASP A CA 1
ATOM 831 C C . ASP A 1 104 ? 2.151 9.584 -11.228 1.00 76.38 104 ASP A C 1
ATOM 833 O O . ASP A 1 104 ? 2.367 10.301 -10.252 1.00 76.38 104 ASP A O 1
ATOM 837 N N . HIS A 1 105 ? 0.911 9.312 -11.636 1.00 78.56 105 HIS A N 1
ATOM 838 C CA . HIS A 1 105 ? -0.301 9.831 -11.000 1.00 78.56 105 HIS A CA 1
ATOM 839 C C . HIS A 1 105 ? -1.207 8.742 -10.419 1.00 78.56 105 HIS A C 1
ATOM 841 O O . HIS A 1 105 ? -2.353 9.031 -10.077 1.00 78.56 105 HIS A O 1
ATOM 847 N N . VAL A 1 106 ? -0.736 7.495 -10.327 1.00 84.19 106 VAL A N 1
ATOM 848 C CA . VAL A 1 106 ? -1.530 6.396 -9.764 1.00 84.19 106 VAL A CA 1
ATOM 849 C C . VAL A 1 106 ? -1.518 6.495 -8.233 1.00 84.19 106 VAL A C 1
ATOM 851 O O . VAL A 1 106 ? -0.449 6.339 -7.636 1.00 84.19 106 VAL A O 1
ATOM 854 N N . PRO A 1 107 ? -2.669 6.739 -7.573 1.00 84.12 107 PRO A N 1
ATOM 855 C CA . PRO A 1 107 ? -2.736 6.781 -6.115 1.00 84.12 107 PRO A CA 1
ATOM 856 C C . PRO A 1 107 ? -2.259 5.465 -5.502 1.00 84.12 107 PRO A C 1
ATOM 858 O O . PRO A 1 107 ? -2.511 4.385 -6.036 1.00 84.12 107 PRO A O 1
ATOM 861 N N . GLY A 1 108 ? -1.550 5.555 -4.384 1.00 85.75 108 GLY A N 1
ATOM 862 C CA . GLY A 1 108 ? -0.982 4.404 -3.697 1.00 85.75 108 GLY A CA 1
ATOM 863 C C . GLY A 1 108 ? 0.335 3.902 -4.279 1.00 85.75 108 GLY A C 1
ATOM 864 O O . GLY A 1 108 ? 0.961 3.050 -3.663 1.00 85.75 108 GLY A O 1
ATOM 865 N N . ILE A 1 109 ? 0.822 4.421 -5.409 1.00 88.12 109 ILE A N 1
ATOM 866 C CA . ILE A 1 109 ? 2.073 3.963 -6.019 1.00 88.12 109 ILE A CA 1
ATOM 867 C C . ILE A 1 109 ? 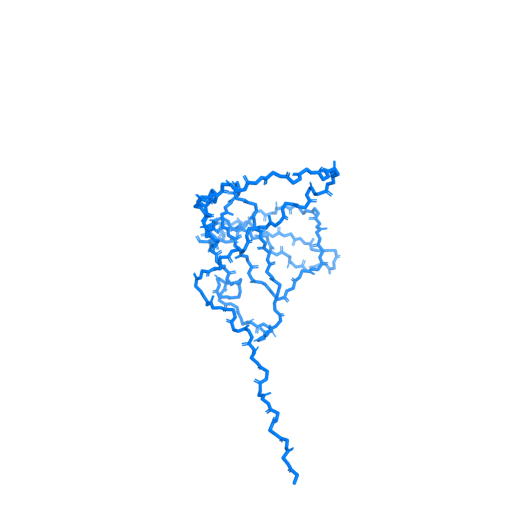3.139 5.060 -5.952 1.00 88.12 109 ILE A C 1
ATOM 869 O O . ILE A 1 109 ? 3.000 6.124 -6.542 1.00 88.12 109 ILE A O 1
ATOM 873 N N . SER A 1 110 ? 4.253 4.766 -5.282 1.00 88.50 110 SER A N 1
ATOM 874 C CA . SER A 1 110 ? 5.421 5.654 -5.218 1.00 88.50 110 SER A CA 1
ATOM 875 C C . SER A 1 110 ? 6.438 5.349 -6.323 1.00 88.50 110 SER A C 1
ATOM 877 O O . SER A 1 110 ? 7.116 6.237 -6.842 1.00 88.50 110 SER A O 1
ATOM 879 N N . GLY A 1 111 ? 6.552 4.079 -6.714 1.00 90.44 111 GLY A N 1
ATOM 880 C CA . GLY A 1 111 ? 7.539 3.639 -7.691 1.00 90.44 111 GLY A CA 1
ATOM 881 C C . GLY A 1 111 ? 7.737 2.133 -7.686 1.00 90.44 111 GLY A C 1
ATOM 882 O O . GLY A 1 111 ? 6.935 1.376 -7.139 1.00 90.44 111 GLY A O 1
ATOM 883 N N . ALA A 1 112 ? 8.851 1.707 -8.265 1.00 91.44 112 ALA A N 1
ATOM 884 C CA . ALA A 1 112 ? 9.293 0.325 -8.221 1.00 91.44 112 ALA A CA 1
ATOM 885 C C . ALA A 1 112 ? 10.789 0.216 -7.957 1.00 91.44 112 ALA A C 1
ATOM 887 O O . ALA A 1 112 ? 11.565 1.163 -8.113 1.00 91.44 112 ALA A O 1
ATOM 888 N N . THR A 1 113 ? 11.192 -0.984 -7.576 1.00 92.50 113 THR A N 1
ATOM 889 C CA . THR A 1 113 ? 12.582 -1.396 -7.500 1.00 92.50 113 THR A CA 1
ATOM 890 C C . THR A 1 113 ? 12.725 -2.819 -8.025 1.00 92.50 113 THR A C 1
ATOM 892 O O . THR A 1 113 ? 11.737 -3.531 -8.204 1.00 92.50 113 THR A O 1
ATOM 895 N N . MET A 1 114 ? 13.956 -3.227 -8.309 1.00 93.00 114 MET A N 1
ATOM 896 C CA . MET A 1 114 ? 14.249 -4.592 -8.730 1.00 93.00 114 MET A CA 1
ATOM 897 C C . MET A 1 114 ? 14.754 -5.368 -7.519 1.00 93.00 114 MET A C 1
ATOM 899 O O . MET A 1 114 ? 15.721 -4.953 -6.881 1.00 93.00 114 MET A O 1
ATOM 903 N N . GLY A 1 115 ? 14.082 -6.467 -7.189 1.00 87.81 115 GLY A N 1
ATOM 904 C CA . GLY A 1 115 ? 14.531 -7.391 -6.159 1.00 87.81 115 GLY A CA 1
ATOM 905 C C . GLY A 1 115 ? 15.796 -8.137 -6.583 1.00 87.81 115 GLY A C 1
ATOM 906 O O . GLY A 1 115 ? 16.162 -8.169 -7.757 1.00 87.81 115 GLY A O 1
ATOM 907 N N . GLU A 1 116 ? 16.445 -8.793 -5.625 1.00 87.75 116 GLU A N 1
ATOM 908 C CA . GLU A 1 116 ? 17.673 -9.565 -5.867 1.00 87.75 116 GLU A CA 1
ATOM 909 C C . GLU A 1 116 ? 17.475 -10.703 -6.878 1.00 87.75 116 GLU A C 1
ATOM 911 O O . GLU A 1 116 ? 18.377 -11.027 -7.646 1.00 87.75 116 GLU A O 1
ATOM 916 N N . SER A 1 117 ? 16.273 -11.283 -6.914 1.00 88.56 117 SER A N 1
ATOM 917 C CA . SER A 1 117 ? 15.888 -12.339 -7.857 1.00 88.56 117 SER A CA 1
ATOM 918 C C . SER A 1 117 ? 15.505 -11.817 -9.248 1.00 88.56 117 SER A C 1
ATOM 920 O O . SER A 1 117 ? 15.224 -12.613 -10.139 1.00 88.56 117 SER A O 1
ATOM 922 N N . GLY A 1 118 ? 15.509 -10.495 -9.457 1.00 91.62 118 GLY A N 1
ATOM 923 C CA . GLY A 1 118 ? 15.106 -9.855 -10.713 1.00 91.62 118 GLY A CA 1
ATOM 924 C C . GLY A 1 118 ? 13.612 -9.537 -10.817 1.00 91.62 118 GLY A C 1
ATOM 925 O O . GLY A 1 118 ? 13.189 -8.947 -11.810 1.00 91.62 118 GLY A O 1
ATOM 926 N N . ASP A 1 119 ? 12.819 -9.879 -9.801 1.00 91.94 119 ASP A N 1
ATOM 927 C CA . ASP A 1 119 ? 11.400 -9.532 -9.746 1.00 91.94 119 ASP A CA 1
ATOM 928 C C . ASP A 1 119 ? 11.198 -8.031 -9.502 1.00 91.94 119 ASP A C 1
ATOM 930 O O . ASP A 1 119 ? 11.975 -7.379 -8.799 1.00 91.94 119 ASP A O 1
ATOM 934 N N . VAL A 1 120 ? 10.129 -7.471 -10.069 1.00 90.00 120 VAL A N 1
ATOM 935 C CA . VAL A 1 120 ? 9.747 -6.074 -9.829 1.00 90.00 120 VAL A CA 1
ATOM 936 C C . VAL A 1 120 ? 8.981 -5.984 -8.514 1.00 90.00 120 VAL A C 1
ATOM 938 O O . VAL A 1 120 ? 7.936 -6.611 -8.350 1.00 90.00 120 VAL A O 1
ATOM 941 N N . ILE A 1 121 ? 9.486 -5.170 -7.592 1.00 91.69 121 ILE A N 1
ATOM 942 C CA . ILE A 1 121 ? 8.859 -4.886 -6.303 1.00 91.69 121 ILE A CA 1
ATOM 943 C C . ILE A 1 121 ? 8.266 -3.481 -6.365 1.00 91.69 121 ILE A C 1
ATOM 945 O O . ILE A 1 121 ? 8.988 -2.504 -6.576 1.00 91.69 121 ILE A O 1
ATOM 949 N N . ASN A 1 122 ? 6.952 -3.378 -6.174 1.00 90.94 122 ASN A N 1
ATOM 950 C CA . ASN A 1 122 ? 6.265 -2.092 -6.102 1.00 90.94 122 ASN A CA 1
ATOM 951 C C . ASN A 1 122 ? 6.473 -1.444 -4.735 1.00 90.94 122 ASN A C 1
ATOM 953 O O . ASN A 1 122 ? 6.408 -2.110 -3.703 1.00 90.94 122 ASN A O 1
ATOM 957 N N . ILE A 1 123 ? 6.684 -0.133 -4.744 1.00 91.44 123 ILE A N 1
ATOM 958 C CA . ILE A 1 123 ? 6.779 0.689 -3.543 1.00 91.44 123 ILE A CA 1
ATOM 959 C C . ILE A 1 123 ? 5.491 1.493 -3.450 1.00 91.44 123 ILE A C 1
ATOM 961 O O . ILE A 1 123 ? 5.146 2.242 -4.367 1.00 91.44 123 ILE A O 1
ATOM 965 N N . ILE A 1 124 ? 4.777 1.296 -2.348 1.00 90.00 124 ILE A N 1
ATOM 966 C CA . ILE A 1 124 ? 3.435 1.829 -2.123 1.00 90.00 124 ILE A CA 1
ATOM 967 C C . ILE A 1 124 ? 3.527 3.085 -1.258 1.00 90.00 124 ILE A C 1
ATOM 969 O O . ILE A 1 124 ? 4.202 3.078 -0.229 1.00 90.00 124 ILE A O 1
ATOM 973 N N . ASP A 1 125 ? 2.834 4.148 -1.667 1.00 88.62 125 ASP A N 1
ATOM 974 C CA . ASP A 1 125 ? 2.616 5.325 -0.824 1.00 88.62 125 ASP A CA 1
ATOM 975 C C . ASP A 1 125 ? 1.303 5.169 -0.055 1.00 88.62 125 ASP A C 1
ATOM 977 O O . ASP A 1 125 ? 0.203 5.390 -0.566 1.00 88.62 125 ASP A O 1
ATOM 981 N N . VAL A 1 126 ? 1.444 4.805 1.211 1.00 83.75 126 VAL A N 1
ATOM 982 C CA . VAL A 1 126 ? 0.337 4.517 2.123 1.00 83.75 126 VAL A CA 1
ATOM 983 C C . VAL A 1 126 ? -0.482 5.753 2.516 1.00 83.75 126 VAL A C 1
ATOM 985 O O . VAL A 1 126 ? -1.587 5.607 3.026 1.00 83.75 126 VAL A O 1
ATOM 988 N N . THR A 1 127 ? 0.017 6.966 2.263 1.00 81.12 127 THR A N 1
ATOM 989 C CA . THR A 1 127 ? -0.714 8.210 2.559 1.00 81.12 127 THR A CA 1
ATOM 990 C C . THR A 1 127 ? -1.703 8.586 1.459 1.00 81.12 127 THR A C 1
ATOM 992 O O . THR A 1 127 ? -2.694 9.259 1.724 1.00 81.12 127 THR A O 1
ATOM 995 N N . THR A 1 128 ? -1.453 8.131 0.226 1.00 84.25 128 THR A N 1
ATOM 996 C CA . THR A 1 128 ? -2.284 8.447 -0.951 1.00 84.25 128 THR A CA 1
ATOM 997 C C . THR A 1 128 ? -3.306 7.364 -1.278 1.00 84.25 128 THR A C 1
ATOM 999 O O . THR A 1 128 ? -4.229 7.610 -2.051 1.00 84.25 128 THR A O 1
ATOM 1002 N N . ILE A 1 129 ? -3.138 6.169 -0.706 1.00 80.38 129 ILE A N 1
ATOM 1003 C CA . ILE A 1 129 ? -4.078 5.052 -0.847 1.00 80.38 129 ILE A CA 1
ATOM 1004 C C . ILE A 1 129 ? -5.219 5.103 0.178 1.00 80.38 129 ILE A C 1
ATOM 1006 O O . ILE A 1 129 ? -6.239 4.440 -0.005 1.00 80.38 129 ILE A O 1
ATOM 1010 N N . ALA A 1 130 ? -5.015 5.847 1.269 1.00 63.72 130 ALA A N 1
ATOM 1011 C CA . ALA A 1 130 ? -5.914 5.898 2.409 1.00 63.72 130 ALA A CA 1
ATOM 1012 C C . ALA A 1 130 ? -7.097 6.834 2.175 1.00 63.72 130 ALA A C 1
ATOM 1014 O O . ALA A 1 130 ? -6.895 8.035 1.888 1.00 63.72 130 ALA A O 1
#

InterPro domains:
  IPR002545 CheW-like domain [PF01584] (49-129)
  IPR036061 CheW-like domain superfamily [SSF50341] (47-128)

pLDDT: mean 70.62, std 20.14, range [30.56, 93.0]